Protein AF-A0A8J5JJ83-F1 (afdb_monomer_lite)

Organism: Homarus americanus (NCBI:txid6706)

Foldseek 3Di:
DDAQDPVVCVVPPDLVSVVPDPHDLVNLVVLCVVLVNDDDPPDDSLVSVLSSQVVCCVVVVDPPCSNVSRDDDVVVVVVVVVVVVVVVVD

Radius of gyration: 15.34 Å; chains: 1; bounding box: 31×39×38 Å

Sequence (90 aa):
MATFDVEEFIENPSVEMLKDSVLRKDDWMKLADTYEIEYRCSQRKSEIQSAVLTELVNEEVLPKWALTLRSFDPREAVEIRKLEMEHELT

pLDDT: mean 81.25, std 14.27, range [49.91, 94.5]

Structure (mmCIF, N/CA/C/O backbone):
data_AF-A0A8J5JJ83-F1
#
_entry.id   AF-A0A8J5JJ83-F1
#
loop_
_atom_site.group_PDB
_atom_site.id
_atom_site.type_symbol
_atom_site.label_atom_id
_atom_site.label_alt_id
_atom_site.label_comp_id
_atom_site.label_asym_id
_atom_site.label_entity_id
_atom_site.label_seq_id
_atom_site.pdbx_PDB_ins_code
_atom_site.Cartn_x
_atom_site.Cartn_y
_atom_site.Cartn_z
_atom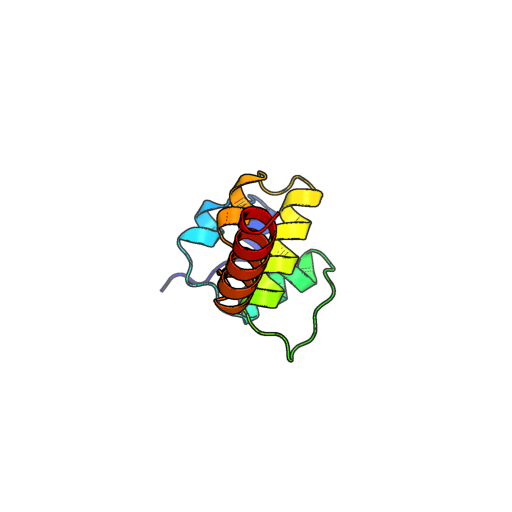_site.occupancy
_atom_site.B_iso_or_equiv
_atom_site.auth_seq_id
_atom_site.auth_comp_id
_atom_site.auth_asym_id
_atom_site.auth_atom_id
_atom_site.pdbx_PDB_model_num
ATOM 1 N N . MET A 1 1 ? 16.663 2.823 -15.864 1.00 49.91 1 MET A N 1
ATOM 2 C CA . MET A 1 1 ? 15.610 2.956 -14.837 1.00 49.91 1 MET A CA 1
ATOM 3 C C . MET A 1 1 ? 15.229 1.545 -14.442 1.00 49.91 1 MET A C 1
ATOM 5 O O . MET A 1 1 ? 14.841 0.801 -15.332 1.00 49.91 1 MET A O 1
ATOM 9 N N . ALA A 1 2 ? 15.448 1.155 -13.186 1.00 56.19 2 ALA A N 1
ATOM 10 C CA . ALA A 1 2 ? 14.955 -0.126 -12.690 1.00 56.19 2 ALA A CA 1
ATOM 11 C C . ALA A 1 2 ? 13.419 -0.074 -12.680 1.00 56.19 2 ALA A C 1
ATOM 13 O O . ALA A 1 2 ? 12.843 0.952 -12.316 1.00 56.19 2 ALA A O 1
ATOM 14 N N . THR A 1 3 ? 12.783 -1.126 -13.182 1.00 69.31 3 THR A N 1
ATOM 15 C CA . THR A 1 3 ? 11.323 -1.279 -13.150 1.00 69.31 3 THR A CA 1
ATOM 16 C C . THR A 1 3 ? 11.012 -2.105 -11.910 1.00 69.31 3 THR A C 1
ATOM 18 O O . THR A 1 3 ? 11.767 -3.027 -11.624 1.00 69.31 3 THR A O 1
ATOM 21 N N . PHE A 1 4 ? 9.971 -1.750 -11.158 1.00 82.88 4 PHE A N 1
ATOM 22 C CA . PHE A 1 4 ? 9.568 -2.525 -9.988 1.00 82.88 4 PHE A CA 1
ATOM 23 C C . PHE A 1 4 ? 9.161 -3.939 -10.407 1.00 82.88 4 PHE A C 1
ATOM 25 O O . PHE A 1 4 ? 8.367 -4.095 -11.340 1.00 82.88 4 PHE A O 1
ATOM 32 N N . ASP A 1 5 ? 9.711 -4.938 -9.723 1.00 86.94 5 ASP A N 1
ATOM 33 C CA . ASP A 1 5 ? 9.365 -6.338 -9.915 1.00 86.94 5 ASP A CA 1
ATOM 34 C C . ASP A 1 5 ? 8.406 -6.784 -8.805 1.00 86.94 5 ASP A C 1
ATOM 36 O O . ASP A 1 5 ? 8.722 -6.746 -7.615 1.00 86.94 5 ASP A O 1
ATOM 40 N N . VAL A 1 6 ? 7.194 -7.154 -9.217 1.00 87.12 6 VAL A N 1
ATOM 41 C CA . VAL A 1 6 ? 6.134 -7.603 -8.311 1.00 87.12 6 VAL A CA 1
ATOM 42 C C . VAL A 1 6 ? 6.466 -8.987 -7.757 1.00 87.12 6 VAL A C 1
ATOM 44 O O . VAL A 1 6 ? 6.193 -9.235 -6.587 1.00 87.12 6 VAL A O 1
ATOM 47 N N . GLU A 1 7 ? 7.075 -9.865 -8.557 1.00 89.75 7 GLU A N 1
ATOM 48 C CA . GLU A 1 7 ? 7.430 -11.224 -8.132 1.00 89.75 7 GLU A CA 1
ATOM 49 C C . GLU A 1 7 ? 8.522 -11.171 -7.059 1.00 89.75 7 GLU A C 1
ATOM 51 O O . GLU A 1 7 ? 8.376 -11.784 -6.002 1.00 89.75 7 GLU A O 1
ATOM 56 N N . GLU A 1 8 ? 9.544 -10.333 -7.264 1.00 90.75 8 GLU A N 1
ATOM 57 C CA . GLU A 1 8 ? 10.594 -10.087 -6.265 1.00 90.75 8 GLU A CA 1
ATOM 58 C C . GLU A 1 8 ? 10.010 -9.556 -4.945 1.00 90.75 8 GLU A C 1
ATOM 60 O O . GLU A 1 8 ? 10.418 -9.977 -3.861 1.00 90.75 8 GLU A O 1
ATOM 65 N N . PHE A 1 9 ? 9.023 -8.654 -5.020 1.00 90.94 9 PHE A N 1
ATOM 66 C CA . PHE A 1 9 ? 8.363 -8.122 -3.829 1.00 90.94 9 PHE A CA 1
ATOM 67 C C . PHE A 1 9 ? 7.545 -9.184 -3.084 1.00 90.94 9 PHE A C 1
ATOM 69 O O . PHE A 1 9 ? 7.523 -9.167 -1.859 1.00 90.94 9 PHE A O 1
ATOM 76 N N . ILE A 1 10 ? 6.865 -10.093 -3.785 1.00 89.25 10 ILE A N 1
ATOM 77 C CA . ILE A 1 10 ? 6.099 -11.176 -3.144 1.00 89.25 10 ILE A CA 1
ATOM 78 C C . ILE A 1 10 ? 7.041 -12.137 -2.412 1.00 89.25 10 ILE A C 1
ATOM 80 O O . ILE A 1 10 ? 6.740 -12.557 -1.296 1.00 89.25 10 ILE A O 1
ATOM 84 N N . GLU A 1 11 ? 8.180 -12.478 -3.020 1.00 91.50 11 GLU A N 1
ATOM 85 C CA . GLU A 1 11 ? 9.164 -13.378 -2.408 1.00 91.50 11 GLU A CA 1
ATOM 86 C C . GLU A 1 11 ? 9.864 -12.746 -1.201 1.00 91.50 11 GLU A C 1
ATOM 88 O O . GLU A 1 11 ? 10.156 -13.438 -0.221 1.00 91.50 11 GLU A O 1
ATOM 93 N N . ASN A 1 12 ? 10.132 -11.438 -1.255 1.00 91.12 12 ASN A N 1
ATOM 94 C CA . ASN A 1 12 ? 10.800 -10.714 -0.179 1.00 91.12 12 ASN A CA 1
ATOM 95 C C . ASN A 1 12 ? 10.173 -9.326 0.060 1.00 91.12 12 ASN A C 1
ATOM 97 O O . ASN A 1 12 ? 10.748 -8.303 -0.334 1.00 91.12 12 ASN A O 1
ATOM 101 N N . PRO A 1 13 ? 9.008 -9.267 0.735 1.00 90.12 13 PRO A N 1
ATOM 102 C CA . PRO A 1 13 ? 8.284 -8.022 0.949 1.00 90.12 13 PRO A CA 1
ATOM 103 C C . PRO A 1 13 ? 9.111 -7.024 1.756 1.00 90.12 13 PRO A C 1
ATOM 105 O O . PRO A 1 13 ? 9.471 -7.255 2.911 1.00 90.12 13 PRO A O 1
ATOM 108 N N . SER A 1 14 ? 9.405 -5.873 1.153 1.00 88.62 14 SER A N 1
ATOM 109 C CA . SER A 1 14 ? 10.212 -4.834 1.786 1.00 88.62 14 SER A CA 1
ATOM 110 C C . SER A 1 14 ? 9.644 -3.449 1.540 1.00 88.62 14 SER A C 1
ATOM 112 O O . SER A 1 14 ? 9.388 -3.032 0.410 1.00 88.62 14 SER A O 1
ATOM 114 N N . VAL A 1 15 ? 9.514 -2.684 2.622 1.00 87.50 15 VAL A N 1
ATOM 115 C CA . VAL A 1 15 ? 9.073 -1.287 2.561 1.00 87.50 15 VAL A CA 1
ATOM 116 C C . VAL A 1 15 ? 10.050 -0.425 1.751 1.00 87.50 15 VAL A C 1
ATOM 118 O O . VAL A 1 15 ? 9.631 0.534 1.109 1.00 87.50 15 VAL A O 1
ATOM 121 N N . GLU A 1 16 ? 11.341 -0.771 1.732 1.00 86.56 16 GLU A N 1
ATOM 122 C CA . GLU A 1 16 ? 12.357 -0.030 0.973 1.00 86.56 16 GLU A CA 1
ATOM 123 C C . GLU A 1 16 ? 12.153 -0.177 -0.545 1.00 86.56 16 GLU A C 1
ATOM 125 O O . GLU A 1 16 ? 12.276 0.805 -1.277 1.00 86.56 16 GLU A O 1
ATOM 130 N N . MET A 1 17 ? 11.696 -1.347 -1.016 1.00 86.62 17 MET A N 1
ATOM 131 C CA . MET A 1 17 ? 11.333 -1.554 -2.430 1.00 86.62 17 MET A CA 1
ATOM 132 C C . MET A 1 17 ? 10.183 -0.639 -2.870 1.00 86.62 17 MET A C 1
ATOM 134 O O . MET A 1 17 ? 10.114 -0.238 -4.036 1.00 86.62 17 MET A O 1
ATOM 138 N N . LEU A 1 18 ? 9.307 -0.273 -1.928 1.00 84.81 18 LEU A N 1
ATOM 139 C CA . LEU A 1 18 ? 8.189 0.642 -2.151 1.00 84.81 18 LEU A CA 1
ATOM 140 C C . LEU A 1 18 ? 8.570 2.125 -2.002 1.00 84.81 18 LEU A C 1
ATOM 142 O O . LEU A 1 18 ? 7.879 2.979 -2.560 1.00 84.81 18 LEU A O 1
ATOM 146 N N . LYS A 1 19 ? 9.644 2.444 -1.265 1.00 74.69 19 LYS A N 1
ATOM 147 C CA . LYS A 1 19 ? 10.150 3.816 -1.068 1.00 74.69 19 LYS A CA 1
ATOM 148 C C . LYS A 1 19 ? 10.969 4.327 -2.246 1.00 74.69 19 LYS A C 1
ATOM 150 O O . LYS A 1 19 ? 10.771 5.463 -2.672 1.00 74.69 19 LYS A O 1
ATOM 155 N N . ASP A 1 20 ? 11.891 3.503 -2.737 1.00 57.00 20 ASP A N 1
ATOM 156 C CA . ASP A 1 20 ? 12.916 3.930 -3.701 1.00 57.00 20 ASP A CA 1
ATOM 157 C C . ASP A 1 20 ? 12.447 3.858 -5.158 1.00 57.00 20 ASP A C 1
ATOM 159 O O . ASP A 1 20 ? 13.013 4.484 -6.060 1.00 57.00 20 ASP A O 1
ATOM 163 N N . SER A 1 21 ? 11.357 3.142 -5.397 1.00 55.28 21 SER A N 1
ATOM 164 C CA . SER A 1 21 ? 10.761 3.002 -6.712 1.00 55.28 21 SER A CA 1
ATOM 165 C C . SER A 1 21 ? 9.718 4.097 -6.895 1.00 55.28 21 SER A C 1
ATOM 167 O O . SER A 1 21 ? 8.753 4.180 -6.137 1.00 55.28 21 SER A O 1
ATOM 169 N N . VAL A 1 22 ? 9.835 4.918 -7.943 1.00 67.19 22 VAL A N 1
ATOM 170 C CA . VAL A 1 22 ? 8.708 5.731 -8.432 1.00 67.19 22 VAL A CA 1
ATOM 171 C C . VAL A 1 22 ? 7.667 4.769 -9.019 1.00 67.19 22 VAL A C 1
ATOM 173 O O . VAL A 1 22 ? 7.506 4.676 -10.236 1.00 67.19 22 VAL A O 1
ATOM 176 N N . LEU A 1 23 ? 6.996 4.013 -8.146 1.00 83.00 23 LEU A N 1
ATOM 177 C CA . LEU A 1 23 ? 5.984 3.027 -8.487 1.00 83.00 23 LEU A CA 1
ATOM 178 C C . LEU A 1 23 ? 4.914 3.725 -9.301 1.00 83.00 23 LEU A C 1
ATOM 180 O O . LEU A 1 23 ? 4.349 4.746 -8.881 1.00 83.00 23 LEU A O 1
ATOM 184 N N . ARG A 1 24 ? 4.648 3.213 -10.491 1.00 88.06 24 ARG A N 1
ATOM 185 C CA . ARG A 1 24 ? 3.569 3.719 -11.330 1.00 88.06 24 ARG A CA 1
ATOM 186 C C . ARG A 1 24 ? 2.246 3.221 -10.773 1.00 88.06 24 ARG A C 1
ATOM 188 O O . ARG A 1 24 ? 2.192 2.329 -9.934 1.00 88.06 24 ARG A O 1
ATOM 195 N N . LYS A 1 25 ? 1.151 3.822 -11.237 1.00 89.69 25 LYS A N 1
ATOM 196 C CA . LYS A 1 25 ? -0.191 3.343 -10.890 1.00 89.69 25 LYS A CA 1
ATOM 197 C C . LYS A 1 25 ? -0.351 1.858 -11.242 1.00 89.69 25 LYS A C 1
ATOM 199 O O . LYS A 1 25 ? -0.887 1.114 -10.434 1.00 89.69 25 LYS A O 1
ATOM 204 N N . ASP A 1 26 ? 0.178 1.453 -12.392 1.00 91.12 26 ASP A N 1
ATOM 205 C CA . ASP A 1 26 ? 0.105 0.075 -12.877 1.00 91.12 26 ASP A CA 1
ATOM 206 C C . ASP A 1 26 ? 0.818 -0.914 -11.942 1.00 91.12 26 ASP A C 1
ATOM 208 O O . ASP A 1 26 ? 0.344 -2.029 -11.770 1.00 91.12 26 ASP A O 1
ATOM 212 N N . ASP A 1 27 ? 1.912 -0.507 -11.289 1.00 90.19 27 ASP A N 1
ATOM 213 C CA . ASP A 1 27 ? 2.628 -1.365 -10.336 1.00 90.19 27 ASP A CA 1
ATOM 214 C C . ASP A 1 27 ? 1.785 -1.606 -9.072 1.00 90.19 27 ASP A C 1
ATOM 216 O O . ASP A 1 27 ? 1.680 -2.732 -8.592 1.00 90.19 27 ASP A O 1
ATOM 220 N N . TRP A 1 28 ? 1.100 -0.565 -8.582 1.00 91.88 28 TRP A N 1
ATOM 221 C CA . TRP A 1 28 ? 0.146 -0.694 -7.475 1.00 91.88 28 TRP A CA 1
ATOM 222 C C . TRP A 1 28 ? -1.081 -1.522 -7.848 1.00 91.88 28 TRP A C 1
ATOM 224 O O . TRP A 1 28 ? -1.582 -2.262 -7.012 1.00 91.88 28 TRP A O 1
ATOM 234 N N . MET A 1 29 ? -1.560 -1.413 -9.089 1.00 93.31 29 MET A N 1
ATOM 235 C CA . MET A 1 29 ? -2.659 -2.245 -9.584 1.00 93.31 29 MET A CA 1
ATOM 236 C C . MET A 1 29 ? -2.254 -3.717 -9.646 1.00 93.31 29 MET A C 1
ATOM 238 O O . MET A 1 29 ? -3.010 -4.553 -9.177 1.00 93.31 29 MET A O 1
ATOM 242 N N . LYS A 1 30 ? -1.043 -4.036 -10.119 1.00 93.00 30 LYS A N 1
ATOM 243 C CA . LYS A 1 30 ? -0.538 -5.418 -10.108 1.00 93.00 30 LYS A CA 1
ATOM 244 C C . LYS A 1 30 ? -0.415 -5.985 -8.697 1.00 93.00 30 LYS A C 1
ATOM 246 O O . LYS A 1 30 ? -0.747 -7.146 -8.484 1.00 93.00 30 LYS A O 1
ATOM 251 N N . LEU A 1 31 ? 0.053 -5.182 -7.738 1.00 92.69 31 LEU A N 1
ATOM 252 C CA . LEU A 1 31 ? 0.054 -5.585 -6.330 1.00 92.69 31 LEU A CA 1
ATOM 253 C C . LEU A 1 31 ? -1.376 -5.821 -5.837 1.00 92.69 31 LEU A C 1
ATOM 255 O O . LEU A 1 31 ? -1.640 -6.850 -5.234 1.00 92.69 31 LEU A O 1
ATOM 259 N N . ALA A 1 32 ? -2.311 -4.923 -6.145 1.00 94.06 32 ALA A N 1
ATOM 260 C CA . ALA A 1 32 ? -3.709 -5.117 -5.783 1.00 94.06 32 ALA A CA 1
ATOM 261 C C . ALA A 1 32 ? -4.292 -6.406 -6.393 1.00 94.06 32 ALA A C 1
ATOM 263 O O . ALA A 1 32 ? -4.909 -7.175 -5.672 1.00 94.06 32 ALA A O 1
ATOM 264 N N . ASP A 1 33 ? -4.024 -6.693 -7.671 1.00 94.19 33 ASP A N 1
ATOM 265 C CA . ASP A 1 33 ? -4.447 -7.937 -8.328 1.00 94.19 33 ASP A CA 1
ATOM 266 C C . ASP A 1 33 ? -3.828 -9.179 -7.658 1.00 94.19 33 ASP A C 1
ATOM 268 O O . ASP A 1 33 ? -4.500 -10.192 -7.490 1.00 94.19 33 ASP A O 1
ATOM 272 N N . THR A 1 34 ? -2.553 -9.100 -7.261 1.00 93.38 34 THR A N 1
ATOM 273 C CA . THR A 1 34 ? -1.808 -10.204 -6.626 1.00 93.38 34 THR A CA 1
ATOM 274 C C . THR A 1 34 ? -2.382 -10.574 -5.263 1.00 93.38 34 THR A C 1
ATOM 276 O O . THR A 1 34 ? -2.510 -11.754 -4.952 1.00 93.38 34 THR A O 1
ATOM 279 N N . TYR A 1 35 ? -2.708 -9.568 -4.454 1.00 91.25 35 TYR A N 1
ATOM 280 C CA . TYR A 1 35 ? -3.260 -9.742 -3.109 1.00 91.25 35 TYR A CA 1
ATOM 281 C C . TYR A 1 35 ? -4.802 -9.741 -3.113 1.00 91.25 35 TYR A C 1
ATOM 283 O O . TYR A 1 35 ? -5.420 -9.541 -2.075 1.00 91.25 35 TYR A O 1
ATOM 291 N N . GLU A 1 36 ? -5.430 -9.919 -4.284 1.00 93.56 36 GLU A N 1
ATOM 292 C CA . GLU A 1 36 ? -6.891 -9.970 -4.466 1.00 93.56 36 GLU A CA 1
ATOM 293 C C . GLU A 1 36 ? -7.651 -8.760 -3.871 1.00 93.56 36 GLU A C 1
ATOM 295 O O . GLU A 1 36 ? -8.798 -8.855 -3.432 1.00 93.56 36 GLU A O 1
ATOM 300 N N . ILE A 1 37 ? -7.024 -7.583 -3.889 1.00 93.94 37 ILE A N 1
ATOM 301 C CA . ILE A 1 37 ? -7.567 -6.331 -3.355 1.00 93.94 37 ILE A CA 1
ATOM 302 C C . ILE A 1 37 ? -8.472 -5.683 -4.399 1.00 93.94 37 ILE A C 1
ATOM 304 O O . ILE A 1 37 ? -8.037 -5.338 -5.499 1.00 93.94 37 ILE A O 1
ATOM 308 N N . GLU A 1 38 ? -9.729 -5.428 -4.043 1.00 92.81 38 GLU A N 1
ATOM 309 C CA . GLU A 1 38 ? -10.662 -4.749 -4.941 1.00 92.81 38 GLU A CA 1
ATOM 310 C C . GLU A 1 38 ? -10.267 -3.284 -5.196 1.00 92.81 38 GLU A C 1
ATOM 312 O O . GLU A 1 38 ? -10.127 -2.471 -4.278 1.00 92.81 38 GLU A O 1
ATOM 317 N N . TYR A 1 39 ? -10.181 -2.903 -6.473 1.00 92.69 39 TYR A N 1
ATOM 318 C CA . TYR A 1 39 ? -10.022 -1.513 -6.896 1.00 92.69 39 TYR A CA 1
ATOM 319 C C . TYR A 1 39 ? -10.812 -1.216 -8.175 1.00 92.69 39 TYR A C 1
ATOM 321 O O . TYR A 1 39 ? -11.261 -2.097 -8.908 1.00 92.69 39 TYR A O 1
ATOM 329 N N . ARG A 1 40 ? -10.990 0.073 -8.471 1.00 91.38 40 ARG A N 1
ATOM 330 C CA . ARG A 1 40 ? -11.580 0.567 -9.720 1.00 91.38 40 ARG A CA 1
ATOM 331 C C . ARG A 1 40 ? -10.508 1.254 -10.546 1.00 91.38 40 ARG A C 1
ATOM 333 O O . ARG A 1 40 ? -9.809 2.132 -10.047 1.00 91.38 40 ARG A O 1
ATOM 340 N N . CYS A 1 41 ? -10.455 0.983 -11.849 1.00 86.81 41 CYS A N 1
ATOM 341 C CA . CYS A 1 41 ? -9.493 1.628 -12.752 1.00 86.81 41 CYS A CA 1
ATOM 342 C C . CYS A 1 41 ? -9.582 3.168 -12.751 1.00 86.81 41 CYS A C 1
ATOM 344 O O . CYS A 1 41 ? -8.602 3.843 -13.067 1.00 86.81 41 CYS A O 1
ATOM 346 N N . SER A 1 42 ? -10.733 3.739 -12.377 1.00 91.31 42 SER A N 1
ATOM 347 C CA . SER A 1 42 ? -10.940 5.186 -12.240 1.00 91.31 42 SER A CA 1
ATOM 348 C C . SER A 1 42 ? -10.296 5.802 -10.994 1.00 91.31 42 SER A C 1
ATOM 350 O O . SER A 1 42 ? -10.156 7.023 -10.946 1.00 91.31 42 SER A O 1
ATOM 352 N N . GLN A 1 43 ? -9.921 4.999 -9.992 1.00 91.25 43 GLN A N 1
ATOM 353 C CA . GLN A 1 43 ? -9.283 5.495 -8.772 1.00 91.25 43 GLN A CA 1
ATOM 354 C C . GLN A 1 43 ? -7.922 6.119 -9.073 1.00 91.25 43 GLN A C 1
ATOM 356 O O . GLN A 1 43 ? -7.208 5.755 -10.019 1.00 91.25 43 GLN A O 1
ATOM 361 N N . ARG A 1 44 ? -7.553 7.098 -8.259 1.00 89.69 44 ARG A N 1
ATOM 362 C CA . ARG A 1 44 ? -6.237 7.728 -8.276 1.00 89.69 44 ARG A CA 1
ATOM 363 C C . ARG A 1 44 ? -5.191 6.736 -7.782 1.00 89.69 44 ARG A C 1
ATOM 365 O O . ARG A 1 44 ? -5.479 5.849 -6.986 1.00 89.69 44 ARG A O 1
ATOM 372 N N . LYS A 1 45 ? -3.941 6.943 -8.204 1.00 89.62 45 LYS A N 1
ATOM 373 C CA . LYS A 1 45 ? -2.798 6.156 -7.719 1.00 89.62 45 LYS A CA 1
ATOM 374 C C . LYS A 1 45 ? -2.745 6.124 -6.185 1.00 89.62 45 LYS A C 1
ATOM 376 O O . LYS A 1 45 ? -2.531 5.060 -5.627 1.00 89.62 45 LYS A O 1
ATOM 381 N N . SER A 1 46 ? -2.951 7.267 -5.526 1.00 88.25 46 SER A N 1
ATOM 382 C CA . SER A 1 46 ? -2.908 7.383 -4.064 1.00 88.25 46 SER A CA 1
ATOM 383 C C . SER A 1 46 ? -3.975 6.541 -3.362 1.00 88.25 46 SER A C 1
ATOM 385 O O . SER A 1 46 ? -3.693 5.973 -2.317 1.00 88.25 46 SER A O 1
ATOM 387 N N . GLU A 1 47 ? -5.172 6.422 -3.942 1.00 89.94 47 GLU A N 1
ATOM 38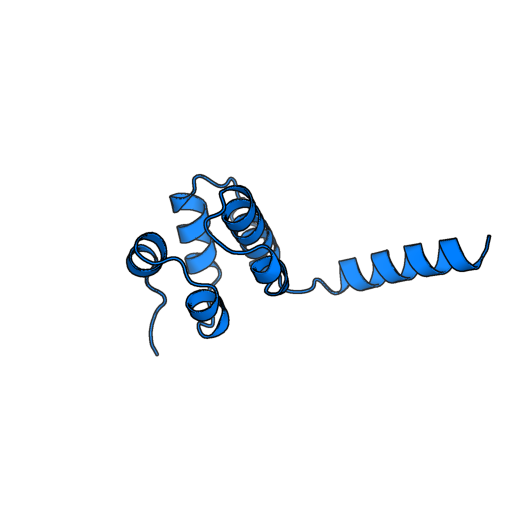8 C CA . GLU A 1 47 ? -6.260 5.607 -3.386 1.00 89.94 47 GLU A CA 1
ATOM 389 C C . GLU A 1 47 ? -5.914 4.114 -3.461 1.00 89.94 47 GLU A C 1
ATOM 391 O O . GLU A 1 47 ? -6.025 3.411 -2.461 1.00 89.94 47 GLU A O 1
ATOM 396 N N . ILE A 1 48 ? -5.419 3.654 -4.616 1.00 91.88 48 ILE A N 1
ATOM 397 C CA . ILE A 1 48 ? -4.990 2.259 -4.817 1.00 91.88 48 ILE A CA 1
ATOM 398 C C . ILE A 1 48 ? -3.790 1.940 -3.918 1.00 91.88 48 ILE A C 1
ATOM 400 O O . ILE A 1 48 ? -3.789 0.937 -3.216 1.00 91.88 48 ILE A O 1
ATOM 404 N N . GLN A 1 49 ? -2.797 2.829 -3.873 1.00 91.12 49 GLN A N 1
ATOM 405 C CA . GLN A 1 49 ? -1.636 2.702 -2.993 1.00 91.12 49 GLN A CA 1
ATOM 406 C C . GLN A 1 49 ? -2.047 2.593 -1.520 1.00 91.12 49 GLN A C 1
ATOM 408 O O . GLN A 1 49 ? -1.522 1.750 -0.797 1.00 91.12 49 GLN A O 1
ATOM 413 N N . SER A 1 50 ? -2.978 3.434 -1.061 1.00 90.56 50 SER A N 1
ATOM 414 C CA . SER A 1 50 ? -3.473 3.373 0.314 1.00 90.56 50 SER A CA 1
ATOM 415 C C . SER A 1 50 ? -4.193 2.061 0.606 1.00 90.56 50 SER A C 1
ATOM 417 O O . SER A 1 50 ? -3.962 1.501 1.675 1.00 90.56 50 SER A O 1
ATOM 419 N N . ALA A 1 51 ? -5.010 1.549 -0.319 1.00 92.00 51 ALA A N 1
ATOM 420 C CA . ALA A 1 51 ? -5.669 0.251 -0.168 1.00 92.00 51 ALA A CA 1
ATOM 421 C C . ALA A 1 51 ? -4.641 -0.887 -0.059 1.00 92.00 51 ALA A C 1
ATOM 423 O O . ALA A 1 51 ? -4.638 -1.605 0.937 1.00 92.00 51 ALA A O 1
ATOM 424 N N . VAL A 1 52 ? -3.692 -0.956 -0.998 1.00 93.19 52 VAL A N 1
ATOM 425 C CA . VAL A 1 52 ? -2.622 -1.967 -1.009 1.00 93.19 52 VAL A CA 1
ATOM 426 C C . VAL A 1 52 ? -1.803 -1.935 0.279 1.00 93.19 52 VAL A C 1
ATOM 428 O O . VAL A 1 52 ? -1.656 -2.953 0.942 1.00 93.19 52 VAL A O 1
ATOM 431 N N . LEU A 1 53 ? -1.307 -0.765 0.692 1.00 92.94 53 LEU A N 1
ATOM 432 C CA . LEU A 1 53 ? -0.518 -0.646 1.925 1.00 92.94 53 LEU A CA 1
ATOM 433 C C . LEU A 1 53 ? -1.309 -1.045 3.175 1.00 92.94 53 LEU A C 1
ATOM 435 O O . LEU A 1 53 ? -0.716 -1.513 4.141 1.00 92.94 53 LEU A O 1
ATOM 439 N N . THR A 1 54 ? -2.624 -0.820 3.181 1.00 93.00 54 THR A N 1
ATOM 440 C CA . THR A 1 54 ? -3.484 -1.223 4.300 1.00 93.00 54 THR A CA 1
ATOM 441 C C . THR A 1 54 ? -3.560 -2.733 4.396 1.00 93.00 54 THR A C 1
ATOM 443 O O . THR A 1 54 ? -3.329 -3.266 5.477 1.00 93.00 54 THR A O 1
ATOM 446 N N . GLU A 1 55 ? -3.818 -3.403 3.276 1.00 94.50 55 GLU A N 1
ATOM 447 C CA . GLU A 1 55 ? -3.953 -4.856 3.261 1.00 94.50 55 GLU A CA 1
ATOM 448 C C . GLU A 1 55 ? -2.632 -5.541 3.602 1.00 94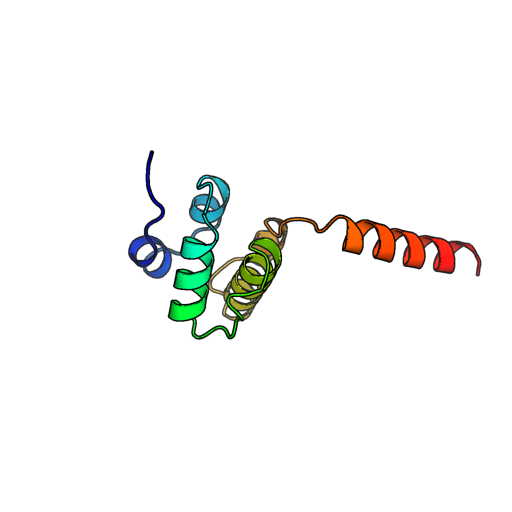.50 55 GLU A C 1
ATOM 450 O O . GLU A 1 55 ? -2.586 -6.355 4.515 1.00 94.50 55 GLU A O 1
ATOM 455 N N . LEU A 1 56 ? -1.522 -5.097 3.003 1.00 93.19 56 LEU A N 1
ATOM 456 C CA . LEU A 1 56 ? -0.194 -5.638 3.305 1.00 93.19 56 LEU A CA 1
ATOM 457 C C . LEU A 1 56 ? 0.186 -5.500 4.787 1.00 93.19 56 LEU A C 1
ATOM 459 O O . LEU A 1 56 ? 0.929 -6.317 5.320 1.00 93.19 56 LEU A O 1
ATOM 463 N N . VAL A 1 57 ? -0.294 -4.463 5.473 1.00 93.44 57 VAL A N 1
ATOM 464 C CA . VAL A 1 57 ? -0.077 -4.310 6.919 1.00 93.44 57 VAL A CA 1
ATOM 465 C C . VAL A 1 57 ? -1.041 -5.174 7.733 1.00 93.44 57 VAL A C 1
ATOM 467 O O . VAL A 1 57 ? -0.642 -5.697 8.774 1.00 93.44 57 VAL A O 1
ATOM 470 N N . ASN A 1 58 ? -2.291 -5.325 7.290 1.00 92.88 58 ASN A N 1
ATOM 471 C CA . ASN A 1 58 ? -3.290 -6.167 7.952 1.00 92.88 58 ASN A CA 1
ATOM 472 C C . ASN A 1 58 ? -2.930 -7.655 7.876 1.00 92.88 58 ASN A C 1
ATOM 474 O O . ASN A 1 58 ? -3.104 -8.366 8.862 1.00 92.88 58 ASN A O 1
ATOM 478 N N . GLU A 1 59 ? -2.384 -8.100 6.745 1.00 93.00 59 GLU A N 1
ATOM 479 C CA . GLU A 1 59 ? -1.880 -9.461 6.533 1.00 93.00 59 GLU A CA 1
ATOM 480 C C . GLU A 1 59 ? -0.490 -9.697 7.152 1.00 93.00 59 GLU A C 1
ATOM 482 O O . GLU A 1 59 ? 0.104 -10.756 6.971 1.00 93.00 59 GLU A O 1
ATOM 487 N N . GLU A 1 60 ? 0.049 -8.713 7.879 1.00 92.12 60 GLU A N 1
ATOM 488 C CA . GLU A 1 60 ? 1.377 -8.755 8.508 1.00 92.12 60 GLU A CA 1
ATOM 489 C C . GLU A 1 60 ? 2.550 -8.937 7.518 1.00 92.12 60 GLU A C 1
ATOM 491 O O . GLU A 1 60 ? 3.679 -9.203 7.933 1.00 92.12 60 GLU A O 1
ATOM 496 N N . VAL A 1 61 ? 2.317 -8.716 6.218 1.00 93.06 61 VAL A N 1
ATOM 497 C CA . VAL A 1 61 ? 3.336 -8.732 5.152 1.00 93.06 61 VAL A CA 1
ATOM 498 C C . VAL A 1 61 ? 4.310 -7.564 5.313 1.00 93.06 61 VAL A C 1
ATOM 500 O O . VAL A 1 61 ? 5.520 -7.712 5.139 1.00 93.06 61 VAL A O 1
ATOM 503 N N . LEU A 1 62 ? 3.792 -6.386 5.666 1.00 92.75 62 LEU A N 1
ATOM 504 C CA . LEU A 1 62 ? 4.579 -5.191 5.944 1.00 92.75 62 LEU A CA 1
ATOM 505 C C . LEU A 1 62 ? 4.373 -4.708 7.384 1.00 92.75 62 LEU A C 1
ATOM 507 O O . LEU A 1 62 ? 3.286 -4.819 7.953 1.00 92.75 62 LEU A O 1
ATOM 511 N N . PRO A 1 63 ? 5.394 -4.085 7.992 1.00 91.25 63 PRO A N 1
ATOM 512 C CA . PRO A 1 63 ? 5.259 -3.517 9.324 1.00 91.25 63 PRO A CA 1
ATOM 513 C C . PRO A 1 63 ? 4.309 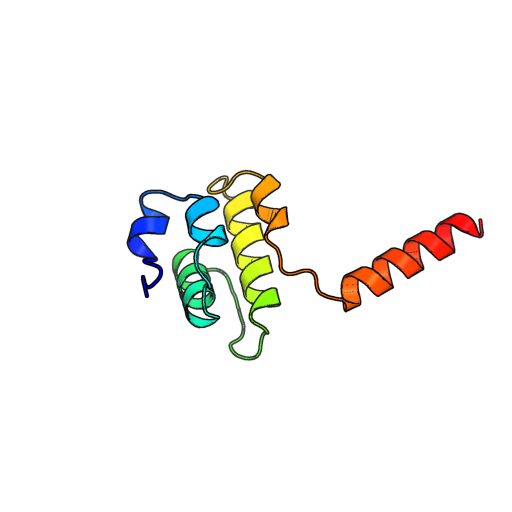-2.311 9.319 1.00 91.25 63 PRO A C 1
ATOM 515 O O . PRO A 1 63 ? 4.257 -1.549 8.357 1.00 91.25 63 PRO A O 1
ATOM 518 N N . LYS A 1 64 ? 3.635 -2.051 10.449 1.00 88.00 64 LYS A N 1
ATOM 519 C CA . LYS A 1 64 ? 2.648 -0.954 10.598 1.00 88.00 64 LYS A CA 1
ATOM 520 C C . LYS A 1 64 ? 3.137 0.423 10.144 1.00 88.00 64 LYS A C 1
ATOM 522 O O . LYS A 1 64 ? 2.345 1.245 9.691 1.00 88.00 64 LYS A O 1
ATOM 527 N N . TRP A 1 65 ? 4.436 0.692 10.256 1.00 87.88 65 TRP A N 1
ATOM 528 C CA . TRP A 1 65 ? 5.009 1.966 9.829 1.00 87.88 65 TRP A CA 1
ATOM 529 C C . TRP A 1 65 ? 5.025 2.141 8.301 1.00 87.88 65 TRP A C 1
ATOM 531 O O . TRP A 1 65 ? 5.154 3.271 7.839 1.00 87.88 65 TRP A O 1
ATOM 541 N N . ALA A 1 66 ? 4.816 1.087 7.505 1.00 88.69 66 ALA A N 1
ATOM 542 C CA . ALA A 1 66 ? 4.656 1.179 6.052 1.00 88.69 66 ALA A CA 1
ATOM 543 C C . ALA A 1 66 ? 3.468 2.066 5.639 1.00 88.69 66 ALA A C 1
ATOM 545 O O . ALA A 1 66 ? 3.495 2.674 4.572 1.00 88.69 66 ALA A O 1
ATOM 546 N N . LEU A 1 67 ? 2.465 2.238 6.510 1.00 87.31 67 LEU A N 1
ATOM 547 C CA . LEU A 1 67 ? 1.352 3.166 6.278 1.00 87.31 67 LEU A CA 1
ATOM 548 C C . LEU A 1 67 ? 1.802 4.630 6.168 1.00 87.31 67 LEU A C 1
ATOM 550 O O . LEU A 1 67 ? 1.092 5.444 5.585 1.00 87.31 67 LEU A O 1
ATOM 554 N N . THR A 1 68 ? 2.995 4.970 6.666 1.00 86.12 68 THR A N 1
ATOM 555 C CA . THR A 1 68 ? 3.584 6.307 6.476 1.00 86.12 68 THR A CA 1
ATOM 556 C C . THR A 1 68 ? 3.953 6.596 5.021 1.00 86.12 68 THR A C 1
ATOM 558 O O . THR A 1 68 ? 4.132 7.757 4.665 1.00 86.12 68 THR A O 1
ATOM 561 N N . LEU A 1 69 ? 4.019 5.568 4.164 1.00 82.62 69 LEU A N 1
ATOM 562 C CA . LEU A 1 69 ? 4.227 5.733 2.726 1.00 82.62 69 LEU A CA 1
ATOM 563 C C . LEU A 1 69 ? 2.974 6.183 1.981 1.00 82.62 69 LEU A C 1
ATOM 565 O O . LEU A 1 69 ? 3.075 6.504 0.796 1.00 82.62 69 LEU A O 1
ATOM 569 N N . ARG A 1 70 ? 1.792 6.176 2.613 1.00 78.88 70 ARG A N 1
ATOM 570 C CA . ARG A 1 70 ? 0.563 6.639 1.963 1.00 78.88 70 ARG A CA 1
ATOM 571 C C . ARG A 1 70 ? 0.781 8.059 1.446 1.00 78.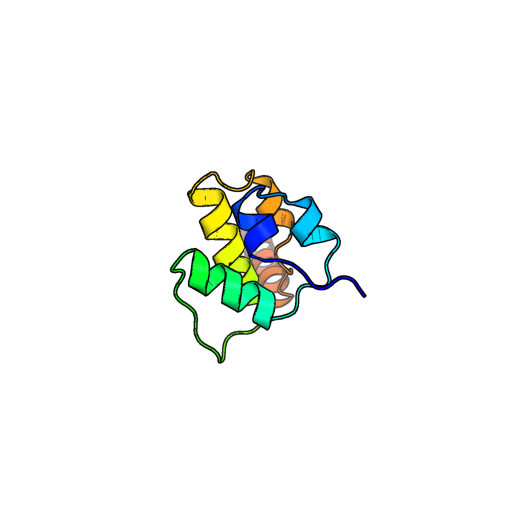88 70 ARG A C 1
ATOM 573 O O . ARG A 1 70 ? 1.280 8.931 2.155 1.00 78.88 70 ARG A O 1
ATOM 580 N N . SER A 1 71 ? 0.420 8.283 0.184 1.00 66.44 71 SER A N 1
ATOM 581 C CA . SER A 1 71 ? 0.476 9.629 -0.380 1.00 66.44 71 SER A CA 1
ATOM 582 C C . SER A 1 71 ? -0.567 10.467 0.342 1.00 66.44 71 SER A C 1
ATOM 584 O O . SER A 1 71 ? -1.757 10.203 0.193 1.00 66.44 71 SER A O 1
ATOM 586 N N . PHE A 1 72 ? -0.117 11.440 1.129 1.00 57.88 72 PHE A N 1
ATOM 587 C CA . PHE A 1 72 ? -0.992 12.356 1.851 1.00 57.88 72 PHE A CA 1
ATOM 588 C C . PHE A 1 72 ? -1.925 13.047 0.847 1.00 57.88 72 PHE A C 1
ATOM 590 O O . PHE A 1 72 ? -1.444 13.778 -0.026 1.00 57.88 72 PHE A O 1
ATOM 597 N N . ASP A 1 73 ? -3.240 12.808 0.920 1.00 55.81 73 ASP A N 1
ATOM 598 C CA . ASP A 1 73 ? -4.189 13.615 0.152 1.00 55.81 73 ASP A CA 1
ATOM 599 C C . ASP A 1 73 ? -4.336 14.958 0.888 1.00 55.81 73 ASP A C 1
ATOM 601 O O . ASP A 1 73 ? -4.723 14.982 2.059 1.00 55.81 73 ASP A O 1
ATOM 605 N N . PRO A 1 74 ? -4.052 16.105 0.246 1.00 55.00 74 PRO A N 1
ATOM 606 C CA . PRO A 1 74 ? -4.263 17.415 0.858 1.00 55.00 74 PRO A CA 1
ATOM 607 C C . PRO A 1 74 ? -5.690 17.622 1.390 1.00 55.00 74 PRO A C 1
ATOM 609 O O . PRO A 1 74 ? -5.901 18.470 2.255 1.00 55.00 74 PRO A O 1
ATOM 612 N N . ARG A 1 75 ? -6.679 16.870 0.889 1.00 57.03 75 ARG A N 1
ATOM 613 C CA . ARG A 1 75 ? -8.059 16.898 1.390 1.00 57.03 75 ARG A CA 1
ATOM 614 C C . ARG A 1 75 ? -8.189 16.300 2.790 1.00 57.03 75 ARG A C 1
ATOM 616 O O . ARG A 1 75 ? -8.868 16.912 3.608 1.00 57.03 75 ARG A O 1
ATOM 623 N N . GLU A 1 76 ? -7.489 15.204 3.090 1.00 57.28 76 GLU A N 1
ATOM 624 C CA . GLU A 1 76 ? -7.441 14.644 4.451 1.00 57.28 76 GLU A CA 1
ATOM 625 C C . GLU A 1 76 ? -6.805 15.639 5.428 1.00 57.28 76 GLU A C 1
ATOM 627 O O . GLU A 1 76 ? -7.30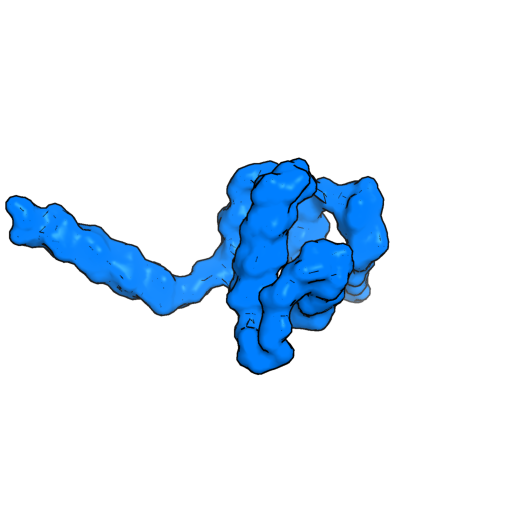0 15.820 6.535 1.00 57.28 76 GLU A O 1
ATOM 632 N N . ALA A 1 77 ? -5.769 16.371 5.001 1.00 58.34 77 ALA A N 1
ATOM 633 C CA . ALA A 1 77 ? -5.127 17.399 5.826 1.00 58.34 77 ALA A CA 1
ATOM 634 C C . ALA A 1 77 ? -6.100 18.517 6.243 1.00 58.34 77 ALA A C 1
ATOM 636 O O . ALA A 1 77 ? -6.065 19.009 7.371 1.00 58.34 77 ALA A O 1
ATOM 637 N N . VAL A 1 78 ? -6.967 18.937 5.317 1.00 61.62 78 VAL A N 1
ATOM 638 C CA . VAL A 1 78 ? -7.983 19.966 5.575 1.00 61.62 78 VAL A CA 1
ATOM 639 C C . VAL A 1 78 ? -9.067 19.439 6.513 1.00 61.62 78 VAL A C 1
ATOM 641 O O . VAL A 1 78 ? -9.573 20.196 7.336 1.00 61.62 78 VAL A O 1
ATOM 644 N N . GLU A 1 79 ? -9.425 18.164 6.401 1.00 60.88 79 GLU A N 1
ATOM 645 C CA . GLU A 1 79 ? -10.449 17.534 7.234 1.00 60.88 79 GLU A CA 1
ATOM 646 C C . GLU A 1 79 ? -9.958 17.290 8.667 1.00 60.88 79 GLU A C 1
ATOM 648 O O . GLU A 1 79 ? -10.653 17.655 9.612 1.00 60.88 79 GLU A O 1
ATOM 653 N N . ILE A 1 80 ? -8.714 16.830 8.840 1.00 61.47 80 ILE A N 1
ATOM 654 C CA . ILE A 1 80 ? -8.054 16.732 10.153 1.00 61.47 80 ILE A CA 1
ATOM 655 C C . ILE A 1 80 ? -7.977 18.110 10.815 1.00 61.47 80 ILE A C 1
ATOM 657 O O . ILE A 1 80 ? -8.385 18.269 11.961 1.00 61.47 80 ILE A O 1
ATOM 661 N N . ARG A 1 81 ? -7.553 19.140 10.074 1.00 62.06 81 ARG A N 1
ATOM 662 C CA . ARG A 1 81 ? -7.470 20.504 10.612 1.00 62.06 81 ARG A CA 1
ATOM 663 C C . ARG A 1 81 ? -8.836 21.075 11.008 1.00 62.06 81 ARG A C 1
ATOM 665 O O . ARG A 1 81 ? -8.914 21.877 11.932 1.00 62.06 81 ARG A O 1
ATOM 672 N N . LYS A 1 82 ? -9.917 20.684 10.324 1.00 63.53 82 LYS A N 1
ATOM 673 C CA . LYS A 1 82 ? -11.286 21.053 10.720 1.00 63.53 82 LYS A CA 1
ATOM 674 C C . LYS A 1 82 ? -11.704 20.359 12.014 1.00 63.53 82 LYS A C 1
ATOM 676 O O . LYS A 1 82 ? -12.246 21.027 12.886 1.00 63.53 82 LYS A O 1
ATOM 681 N N . LEU A 1 83 ? -11.407 19.067 12.150 1.00 61.38 83 LEU A N 1
ATOM 682 C CA . LEU A 1 83 ? -11.680 18.296 13.366 1.00 61.38 83 LEU A CA 1
ATOM 683 C C . LEU A 1 83 ? -10.905 18.842 14.577 1.00 61.38 83 LEU A C 1
ATOM 685 O O . LEU A 1 83 ? -11.471 18.965 15.658 1.00 61.38 83 LEU A O 1
ATOM 689 N N . GLU A 1 84 ? -9.640 19.233 14.396 1.00 64.56 84 GLU A N 1
ATOM 690 C CA . GLU A 1 84 ? -8.833 19.875 15.446 1.00 64.56 84 GLU A CA 1
ATOM 691 C C . GLU A 1 84 ? -9.416 21.236 15.863 1.00 64.56 84 GLU A C 1
ATOM 693 O O . GLU A 1 84 ? -9.522 21.522 17.054 1.00 64.56 84 GLU A O 1
ATOM 698 N N . MET A 1 85 ? -9.875 22.049 14.902 1.00 69.50 85 MET A N 1
ATOM 699 C CA . MET A 1 85 ? -10.518 23.337 15.196 1.00 69.50 85 MET A CA 1
ATOM 700 C C . MET A 1 85 ? -11.856 23.197 15.937 1.00 69.50 85 MET A C 1
ATOM 702 O O . MET A 1 85 ? -12.174 24.047 16.766 1.00 69.50 85 MET A O 1
ATOM 706 N N . GLU A 1 86 ? -12.650 22.160 15.661 1.00 65.00 86 GLU A N 1
ATOM 707 C CA . GLU A 1 86 ? -13.896 21.898 16.401 1.00 65.00 86 GLU A CA 1
ATOM 708 C C . GLU A 1 86 ? -13.616 21.500 17.858 1.00 65.00 86 GLU A C 1
ATOM 710 O O . GLU A 1 86 ? -14.353 21.897 18.761 1.00 65.00 86 GLU A O 1
ATOM 715 N N . HIS A 1 87 ? -12.515 20.789 18.107 1.00 58.94 87 HIS A N 1
ATOM 716 C CA . HIS A 1 87 ? -12.134 20.331 19.442 1.00 58.94 87 HIS A CA 1
ATOM 717 C C . HIS A 1 87 ? -11.534 21.439 20.331 1.00 58.94 87 HIS A C 1
ATOM 719 O O . HIS A 1 87 ? -11.603 21.334 21.552 1.00 58.94 87 HIS A O 1
ATOM 725 N N . GLU A 1 88 ? -10.971 22.503 19.747 1.00 58.84 88 GLU A N 1
ATOM 726 C CA . GLU A 1 88 ? -10.465 23.685 20.475 1.00 58.84 88 GLU A CA 1
ATOM 727 C C . GLU A 1 88 ? -11.567 24.692 20.862 1.00 58.84 88 GLU A C 1
ATOM 729 O O . GLU A 1 88 ? -11.339 25.578 21.687 1.00 58.84 88 GLU A O 1
ATOM 734 N N . LEU A 1 89 ? -12.760 24.580 20.269 1.00 55.44 89 LEU A N 1
ATOM 735 C CA . LEU A 1 89 ? -13.900 25.478 20.503 1.00 55.44 89 LEU A CA 1
ATOM 736 C C . LEU A 1 89 ? -14.902 24.952 21.550 1.00 55.44 89 LEU A C 1
ATOM 738 O O . LEU A 1 89 ? -15.946 25.581 21.747 1.00 55.44 89 LEU A O 1
ATOM 742 N N . THR A 1 90 ? -14.593 23.836 22.221 1.00 49.94 90 THR A N 1
ATOM 743 C CA . THR A 1 90 ? -15.410 23.226 23.292 1.00 49.94 90 THR A CA 1
ATOM 744 C C . THR A 1 90 ? -14.652 23.211 24.611 1.00 49.94 90 THR A C 1
ATOM 746 O O . THR A 1 90 ? -15.293 23.483 25.651 1.00 49.94 90 THR A O 1
#

Secondary structure (DSSP, 8-state):
-PPPPHHHHHHS--HHHHHHS---HHHHHHHHHHTT----TTS-HHHHHHHHHHHHHHTTSS-GGGGGGS---HHHHHHHHHHHHHHHT-